Protein AF-A0A1X0A0J4-F1 (afdb_monomer_lite)

Structure (mmCIF, N/CA/C/O backbone):
data_AF-A0A1X0A0J4-F1
#
_entry.id   AF-A0A1X0A0J4-F1
#
loop_
_atom_site.group_PDB
_atom_site.id
_atom_site.type_symbol
_atom_site.label_atom_id
_atom_site.label_alt_id
_atom_site.label_comp_id
_atom_site.label_asym_id
_atom_site.label_entity_id
_atom_site.label_seq_id
_atom_site.pdbx_PDB_ins_code
_atom_site.Cartn_x
_atom_site.Cartn_y
_atom_site.Cartn_z
_atom_site.occupancy
_atom_site.B_iso_or_equiv
_atom_site.auth_seq_id
_atom_site.auth_comp_id
_atom_site.auth_asym_id
_atom_site.auth_atom_id
_atom_site.pdbx_PDB_model_num
ATOM 1 N N . MET A 1 1 ? 24.808 -9.851 -11.995 1.00 80.81 1 MET A N 1
ATOM 2 C CA . MET A 1 1 ? 23.330 -10.038 -12.099 1.00 80.81 1 MET A CA 1
ATOM 3 C C . MET A 1 1 ? 22.758 -9.306 -13.304 1.00 80.81 1 MET A C 1
ATOM 5 O O . MET A 1 1 ? 21.825 -9.821 -13.899 1.00 80.81 1 MET A O 1
ATOM 9 N N . PHE A 1 2 ? 23.322 -8.157 -13.684 1.00 93.00 2 PHE A N 1
ATOM 10 C CA . PHE A 1 2 ? 22.849 -7.354 -14.816 1.00 93.00 2 PHE A CA 1
ATOM 11 C C . PHE A 1 2 ? 23.923 -7.132 -15.893 1.00 93.00 2 PHE A C 1
ATOM 13 O O . PHE A 1 2 ? 23.719 -6.362 -16.818 1.00 93.00 2 PHE A O 1
ATOM 20 N N . ASP A 1 3 ? 25.058 -7.826 -15.787 1.00 90.62 3 ASP A N 1
ATOM 21 C CA . ASP A 1 3 ? 26.279 -7.579 -16.570 1.00 90.62 3 ASP A CA 1
ATOM 22 C C . ASP A 1 3 ? 26.133 -7.879 -18.076 1.00 90.62 3 ASP A C 1
ATOM 24 O O . ASP A 1 3 ? 27.017 -7.553 -18.860 1.00 90.62 3 ASP A O 1
ATOM 28 N N . ALA A 1 4 ? 25.024 -8.510 -18.475 1.00 93.19 4 ALA A N 1
ATOM 29 C CA . ALA A 1 4 ? 24.694 -8.848 -19.858 1.00 93.19 4 ALA A CA 1
ATOM 30 C C . ALA A 1 4 ? 23.537 -8.012 -20.443 1.00 93.19 4 ALA A C 1
ATOM 32 O O . ALA A 1 4 ? 23.147 -8.254 -21.582 1.00 93.19 4 ALA A O 1
ATOM 33 N N . LEU A 1 5 ? 22.961 -7.080 -19.676 1.00 94.31 5 LEU A N 1
ATOM 34 C CA . LEU A 1 5 ? 21.852 -6.238 -20.131 1.00 94.31 5 LEU A CA 1
ATOM 35 C C . LEU A 1 5 ? 22.370 -4.984 -20.833 1.00 94.31 5 LEU A C 1
ATOM 37 O O . LEU A 1 5 ? 23.366 -4.400 -20.405 1.00 94.31 5 LEU A O 1
ATOM 41 N N . ALA A 1 6 ? 21.674 -4.549 -21.884 1.00 97.00 6 ALA A N 1
ATOM 42 C CA . ALA A 1 6 ? 21.899 -3.224 -22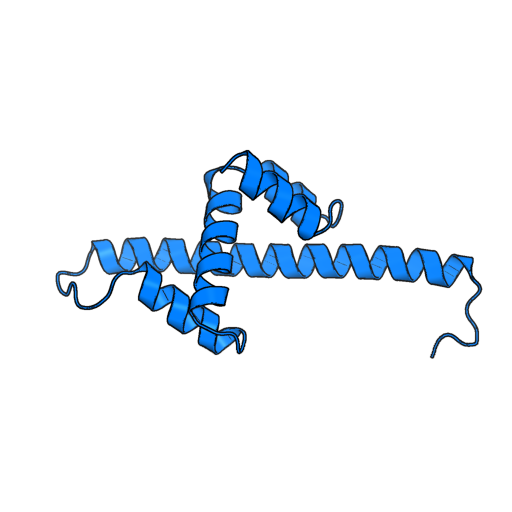.442 1.00 97.00 6 ALA A CA 1
ATOM 43 C C . ALA A 1 6 ? 21.279 -2.151 -21.531 1.00 97.00 6 ALA A C 1
ATOM 45 O O . ALA A 1 6 ? 20.344 -2.420 -20.776 1.00 97.00 6 ALA A O 1
ATOM 46 N N . ASP A 1 7 ? 21.740 -0.904 -21.654 1.00 97.00 7 ASP A N 1
ATOM 47 C CA . ASP A 1 7 ? 21.206 0.217 -20.868 1.00 97.00 7 ASP A CA 1
ATOM 48 C C . ASP A 1 7 ? 19.685 0.382 -21.030 1.00 97.00 7 ASP A C 1
ATOM 50 O O . ASP A 1 7 ? 18.993 0.701 -20.067 1.00 97.00 7 ASP A O 1
ATOM 54 N N . ALA A 1 8 ? 19.142 0.121 -22.225 1.00 97.19 8 ALA A N 1
ATOM 55 C CA . ALA A 1 8 ? 17.700 0.180 -22.466 1.00 97.19 8 ALA A CA 1
ATOM 56 C C . ALA A 1 8 ? 16.932 -0.874 -21.646 1.00 97.19 8 ALA A C 1
ATOM 58 O O . ALA A 1 8 ? 15.938 -0.541 -21.003 1.00 97.19 8 ALA A O 1
ATOM 59 N N . ASP A 1 9 ? 17.446 -2.107 -21.577 1.00 97.31 9 ASP A N 1
ATOM 60 C CA . ASP A 1 9 ? 16.837 -3.190 -20.795 1.00 97.31 9 ASP A CA 1
ATOM 61 C C . ASP A 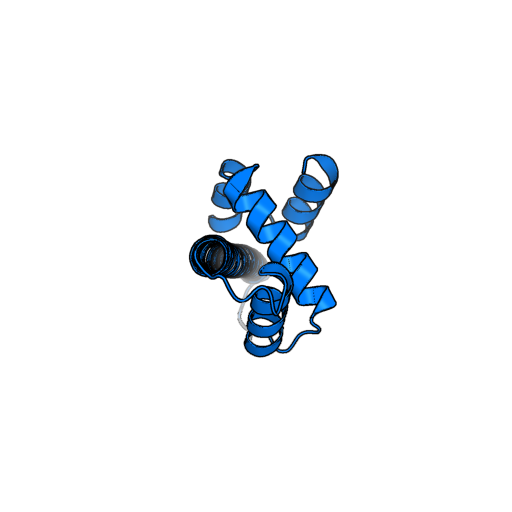1 9 ? 16.861 -2.875 -19.290 1.00 97.31 9 ASP A C 1
ATOM 63 O O . ASP A 1 9 ? 15.942 -3.231 -18.550 1.00 97.31 9 ASP A O 1
ATOM 67 N N . LEU A 1 10 ? 17.902 -2.173 -18.820 1.00 97.69 10 LEU A N 1
ATOM 68 C CA . LEU A 1 10 ? 17.983 -1.698 -17.436 1.00 97.69 10 LEU A CA 1
ATOM 69 C C . LEU A 1 10 ? 16.899 -0.661 -17.123 1.00 97.69 10 LEU A C 1
ATOM 71 O O . LEU A 1 10 ? 16.313 -0.699 -16.039 1.00 97.69 10 LEU A O 1
ATOM 75 N N . ILE A 1 11 ? 16.618 0.255 -18.051 1.00 97.88 11 ILE A N 1
ATOM 76 C CA . ILE A 1 11 ? 15.577 1.280 -17.886 1.00 97.88 11 ILE A CA 1
ATOM 77 C C . ILE A 1 11 ? 14.175 0.662 -17.902 1.00 97.88 11 ILE A C 1
ATOM 79 O O . ILE A 1 11 ? 13.328 1.034 -17.079 1.00 97.88 11 ILE A O 1
ATOM 83 N N . ASP A 1 12 ? 13.938 -0.309 -18.780 1.00 97.56 12 ASP A N 1
ATOM 84 C CA . ASP A 1 12 ? 12.670 -1.038 -18.826 1.00 97.56 12 ASP A CA 1
ATOM 85 C C . ASP A 1 12 ? 12.458 -1.841 -17.537 1.00 97.56 12 ASP A C 1
ATOM 87 O O . ASP A 1 12 ? 11.418 -1.708 -16.884 1.00 97.56 12 ASP A O 1
ATOM 91 N N . GLY A 1 13 ? 13.487 -2.565 -17.084 1.00 97.38 13 GLY A N 1
ATOM 92 C CA . GLY A 1 13 ? 13.456 -3.299 -15.820 1.00 97.38 13 GLY A CA 1
ATOM 93 C C . GLY A 1 13 ? 13.244 -2.397 -14.599 1.00 97.38 13 GLY A C 1
ATOM 94 O O . GLY A 1 13 ? 12.484 -2.749 -13.695 1.00 97.38 13 GLY A O 1
ATOM 95 N N . LEU A 1 14 ? 13.855 -1.207 -14.574 1.00 96.81 14 LEU A N 1
ATOM 96 C CA . LEU A 1 14 ? 13.620 -0.208 -13.526 1.00 96.81 14 LEU A CA 1
ATOM 97 C C . LEU A 1 14 ? 12.157 0.258 -13.515 1.00 96.81 14 LEU A C 1
ATOM 99 O O . LEU A 1 14 ? 11.550 0.381 -12.449 1.00 96.81 14 LEU A O 1
ATOM 103 N N . SER A 1 15 ? 11.584 0.491 -14.695 1.00 96.56 15 SER A N 1
ATOM 104 C CA . SER A 1 15 ? 10.190 0.914 -14.844 1.00 96.56 15 SER A CA 1
ATOM 105 C C . SER A 1 15 ? 9.215 -0.174 -14.385 1.00 96.56 15 SER A C 1
ATOM 107 O O . SER A 1 15 ? 8.254 0.122 -13.673 1.00 96.56 15 SER A O 1
ATOM 109 N N . ASP A 1 16 ? 9.474 -1.433 -14.740 1.00 97.38 16 ASP A N 1
ATOM 110 C CA . ASP A 1 16 ? 8.691 -2.584 -14.281 1.00 97.38 16 ASP A CA 1
ATOM 111 C C . ASP A 1 16 ? 8.775 -2.771 -12.767 1.00 97.38 16 ASP A C 1
ATOM 113 O O . ASP A 1 16 ? 7.746 -2.922 -12.101 1.00 97.38 16 ASP A O 1
ATOM 117 N N . ALA A 1 17 ? 9.984 -2.700 -12.204 1.00 97.44 17 ALA A N 1
ATOM 118 C CA . ALA A 1 17 ? 10.193 -2.803 -10.765 1.00 97.44 17 ALA A CA 1
ATOM 119 C C . ALA A 1 17 ? 9.450 -1.692 -10.006 1.00 97.44 17 ALA A C 1
ATOM 121 O O . ALA A 1 17 ? 8.796 -1.970 -9.001 1.00 97.44 17 ALA A O 1
ATOM 122 N N . GLY A 1 18 ? 9.480 -0.455 -10.513 1.00 97.88 18 GLY A N 1
ATOM 123 C CA . GLY A 1 18 ? 8.749 0.670 -9.926 1.00 97.88 18 GLY A CA 1
ATOM 124 C C . GLY A 1 18 ? 7.230 0.472 -9.944 1.00 97.88 18 GLY A C 1
ATOM 125 O O . GLY A 1 18 ? 6.564 0.682 -8.927 1.00 97.88 18 GLY A O 1
ATOM 126 N N . ARG A 1 19 ? 6.668 -0.002 -11.066 1.00 97.94 19 ARG A N 1
ATOM 127 C CA . ARG A 1 19 ? 5.233 -0.332 -11.156 1.00 97.94 19 ARG A CA 1
ATOM 128 C C . ARG A 1 19 ? 4.846 -1.447 -10.187 1.00 97.94 19 ARG A C 1
ATOM 130 O O . ARG A 1 19 ? 3.817 -1.349 -9.517 1.00 97.94 19 ARG A O 1
ATOM 137 N N . ALA A 1 20 ? 5.674 -2.487 -10.093 1.00 98.19 20 ALA A N 1
ATOM 138 C CA . ALA A 1 20 ? 5.451 -3.607 -9.187 1.00 98.19 20 ALA A CA 1
ATOM 139 C C . ALA A 1 20 ? 5.514 -3.174 -7.711 1.00 98.19 20 ALA A C 1
ATOM 141 O O . ALA A 1 20 ? 4.663 -3.580 -6.918 1.00 98.19 20 ALA A O 1
ATOM 142 N N . GLU A 1 21 ? 6.468 -2.314 -7.342 1.00 98.44 21 GLU A N 1
ATOM 143 C CA . GLU A 1 21 ? 6.562 -1.738 -5.997 1.00 98.44 21 GLU A CA 1
ATOM 144 C C . GLU A 1 21 ? 5.305 -0.928 -5.653 1.00 98.44 21 GLU A C 1
ATOM 146 O O . GLU A 1 21 ? 4.693 -1.142 -4.601 1.00 98.44 21 GLU A O 1
ATOM 151 N N . ALA A 1 22 ? 4.877 -0.038 -6.552 1.00 98.25 22 ALA A N 1
ATOM 152 C CA . ALA A 1 22 ? 3.671 0.762 -6.372 1.00 98.25 22 ALA A CA 1
ATOM 153 C C . ALA A 1 22 ? 2.425 -0.120 -6.175 1.00 98.25 22 ALA A C 1
ATOM 155 O O . ALA A 1 22 ? 1.699 0.051 -5.191 1.00 98.25 22 ALA A O 1
ATOM 156 N N . ALA A 1 23 ? 2.229 -1.130 -7.028 1.00 98.25 23 ALA A N 1
ATOM 157 C CA . ALA A 1 23 ? 1.125 -2.079 -6.909 1.00 98.25 23 ALA A CA 1
ATOM 158 C C . ALA A 1 23 ? 1.167 -2.872 -5.587 1.00 98.25 23 ALA A C 1
ATOM 160 O O . ALA A 1 23 ? 0.135 -3.066 -4.934 1.00 98.25 23 ALA A O 1
ATOM 161 N N . ALA A 1 24 ? 2.355 -3.292 -5.141 1.00 98.50 24 ALA A N 1
ATOM 162 C CA . ALA A 1 24 ? 2.528 -3.995 -3.872 1.00 98.50 24 ALA A CA 1
ATOM 163 C C . ALA A 1 24 ? 2.180 -3.106 -2.666 1.00 98.50 24 ALA A C 1
ATOM 165 O O . ALA A 1 24 ? 1.492 -3.549 -1.740 1.00 98.50 24 ALA A O 1
ATOM 166 N N . ILE A 1 25 ? 2.596 -1.836 -2.680 1.00 98.56 25 ILE A N 1
ATOM 167 C CA . ILE A 1 25 ? 2.244 -0.871 -1.632 1.00 98.56 25 ILE A CA 1
ATOM 168 C C . ILE A 1 25 ? 0.740 -0.580 -1.648 1.00 98.56 25 ILE A C 1
ATOM 170 O O . ILE A 1 25 ? 0.122 -0.562 -0.582 1.00 98.56 25 ILE A O 1
ATOM 174 N N . ALA A 1 26 ? 0.138 -0.395 -2.825 1.00 98.56 26 ALA A N 1
ATOM 175 C CA . ALA A 1 26 ? -1.298 -0.179 -2.971 1.00 98.56 26 ALA A CA 1
ATOM 176 C C . ALA A 1 26 ? -2.097 -1.345 -2.374 1.00 98.56 26 ALA A C 1
ATOM 178 O O . ALA A 1 26 ? -2.986 -1.133 -1.549 1.00 98.56 26 ALA A O 1
ATOM 179 N N . ARG A 1 27 ? -1.713 -2.585 -2.703 1.00 98.56 27 ARG A N 1
ATOM 180 C CA . ARG A 1 27 ? -2.314 -3.797 -2.133 1.00 98.56 27 ARG A CA 1
ATOM 181 C C . ARG A 1 27 ? -2.178 -3.837 -0.612 1.00 98.56 27 ARG A C 1
ATOM 183 O O . ARG A 1 27 ? -3.145 -4.148 0.078 1.00 98.56 27 ARG A O 1
ATOM 190 N N . ARG A 1 28 ? -1.001 -3.502 -0.077 1.00 98.56 28 ARG A N 1
ATOM 191 C CA . ARG A 1 28 ? -0.770 -3.439 1.373 1.00 98.56 28 ARG A CA 1
ATOM 192 C C . ARG A 1 28 ? -1.682 -2.414 2.050 1.00 98.56 28 ARG A C 1
ATOM 194 O O . ARG A 1 28 ? -2.255 -2.724 3.089 1.00 98.56 28 ARG A O 1
ATOM 201 N N . LEU A 1 29 ? -1.840 -1.218 1.480 1.00 98.50 29 LEU A N 1
ATOM 202 C CA . LEU A 1 29 ? -2.745 -0.198 2.023 1.00 98.50 29 LEU A CA 1
ATOM 203 C C . LEU A 1 29 ? -4.215 -0.620 1.923 1.00 98.50 29 LEU A C 1
ATOM 205 O O . LEU A 1 29 ? -4.961 -0.388 2.866 1.00 98.50 29 LEU A O 1
ATOM 209 N N . ALA A 1 30 ? -4.621 -1.295 0.846 1.00 98.62 30 ALA A N 1
ATOM 210 C CA . ALA A 1 30 ? -5.972 -1.842 0.725 1.00 98.62 30 ALA A CA 1
ATOM 211 C C . ALA A 1 30 ? -6.269 -2.896 1.808 1.00 98.62 30 ALA A C 1
ATOM 213 O O . ALA A 1 30 ? -7.334 -2.860 2.417 1.00 98.62 30 ALA A O 1
ATOM 214 N N . LEU A 1 31 ? -5.312 -3.784 2.108 1.00 98.69 31 LEU A N 1
ATOM 215 C CA . LEU A 1 31 ? -5.436 -4.760 3.200 1.00 98.69 31 LEU A CA 1
ATOM 216 C C . LEU A 1 31 ? -5.568 -4.084 4.571 1.00 98.69 31 LEU A C 1
ATOM 218 O O . LEU A 1 31 ? -6.406 -4.490 5.371 1.00 98.69 31 LEU A O 1
ATOM 222 N N . ILE A 1 32 ? -4.770 -3.042 4.831 1.00 98.56 32 ILE A N 1
ATOM 223 C CA . ILE A 1 32 ? -4.872 -2.250 6.067 1.00 98.56 32 ILE A CA 1
ATOM 224 C C . ILE A 1 32 ? -6.245 -1.579 6.156 1.00 98.56 32 ILE A C 1
ATOM 226 O O . ILE A 1 32 ? -6.873 -1.623 7.207 1.00 98.56 32 ILE A O 1
ATOM 230 N N . GLY A 1 33 ? -6.723 -0.990 5.057 1.00 97.81 33 GLY A N 1
ATOM 231 C CA . GLY A 1 33 ? -8.036 -0.353 5.000 1.00 97.81 33 GLY A CA 1
ATOM 232 C C . GLY A 1 33 ? -9.174 -1.341 5.252 1.00 97.81 33 GLY A C 1
ATOM 233 O O . GLY A 1 33 ? -10.105 -1.026 5.981 1.00 97.81 33 GLY A O 1
ATOM 234 N N . GLU A 1 34 ? -9.106 -2.551 4.709 1.00 97.88 34 GLU A N 1
ATOM 235 C CA . GLU A 1 34 ? -10.123 -3.571 4.980 1.00 97.88 34 GLU A CA 1
ATOM 236 C C . GLU A 1 34 ? -10.099 -4.037 6.446 1.00 97.88 34 GLU A C 1
ATOM 238 O O . GLU A 1 34 ? -11.156 -4.164 7.062 1.00 97.88 34 GLU A O 1
ATOM 243 N N . LEU A 1 35 ? -8.910 -4.256 7.026 1.00 97.06 35 LEU A N 1
ATOM 244 C CA . LEU A 1 35 ? -8.763 -4.634 8.437 1.00 97.06 35 LEU A CA 1
ATOM 245 C C . LEU A 1 35 ? -9.352 -3.568 9.368 1.00 97.06 35 LEU A C 1
ATOM 247 O O . LEU A 1 35 ? -10.143 -3.882 10.253 1.00 97.06 35 LEU A O 1
ATOM 251 N N . ASP A 1 36 ? -8.997 -2.311 9.122 1.00 96.25 36 ASP A N 1
ATOM 252 C CA . ASP A 1 36 ? -9.484 -1.154 9.862 1.00 96.25 36 ASP A CA 1
ATOM 253 C C . ASP A 1 36 ? -11.018 -1.047 9.823 1.00 96.25 36 ASP A C 1
ATOM 255 O O . ASP A 1 36 ? -11.655 -0.943 10.867 1.00 96.25 36 ASP A O 1
ATOM 259 N N . ALA A 1 37 ? -11.628 -1.197 8.641 1.00 94.69 37 ALA A N 1
ATOM 260 C CA . ALA A 1 37 ? -13.085 -1.155 8.490 1.00 94.69 37 ALA A CA 1
ATOM 261 C C . ALA A 1 37 ? -13.805 -2.311 9.207 1.00 94.69 37 ALA A C 1
ATOM 263 O O . ALA A 1 37 ? -14.951 -2.157 9.633 1.00 94.69 37 ALA A O 1
ATOM 264 N N . ARG A 1 38 ? -13.174 -3.489 9.314 1.00 93.75 38 ARG A N 1
ATOM 265 C CA . ARG A 1 38 ? -13.725 -4.622 10.077 1.00 93.75 38 ARG A CA 1
ATOM 266 C C . ARG A 1 38 ? -13.663 -4.355 11.574 1.00 93.75 38 ARG A C 1
ATOM 268 O O . ARG A 1 38 ? -14.691 -4.459 12.230 1.00 93.75 38 ARG A O 1
ATOM 275 N N . ARG A 1 39 ? -12.504 -3.925 12.080 1.00 90.81 39 ARG A N 1
ATOM 276 C CA . ARG A 1 39 ? -12.307 -3.606 13.503 1.00 90.81 39 ARG A CA 1
ATOM 277 C C . ARG A 1 39 ? -13.234 -2.489 13.974 1.00 90.81 39 ARG A C 1
ATOM 279 O O . ARG A 1 39 ? -13.790 -2.595 15.061 1.00 90.81 39 ARG A O 1
ATOM 286 N N . GLU A 1 40 ? -13.463 -1.465 13.149 1.00 88.31 40 GLU A N 1
ATOM 287 C CA . GLU A 1 40 ? -14.440 -0.411 13.451 1.00 88.31 40 GLU A CA 1
ATOM 288 C C . GLU A 1 40 ? -15.859 -0.963 13.654 1.00 88.31 40 GLU A C 1
ATOM 290 O O . GLU A 1 40 ? -16.536 -0.547 14.591 1.00 88.31 40 GLU A O 1
ATOM 295 N N . ARG A 1 41 ? -16.306 -1.916 12.822 1.00 88.50 41 ARG A N 1
ATOM 296 C CA . ARG A 1 41 ? -17.625 -2.555 12.976 1.00 88.50 41 ARG A CA 1
ATOM 297 C C . ARG A 1 41 ? -17.678 -3.473 14.192 1.00 88.50 41 ARG A C 1
ATOM 299 O O . ARG A 1 41 ? -18.573 -3.324 15.016 1.00 88.50 41 ARG A O 1
ATOM 306 N N . ASP A 1 42 ? -16.704 -4.370 14.319 1.00 85.50 42 ASP A N 1
ATOM 307 C CA . ASP A 1 42 ? -16.665 -5.368 15.391 1.00 85.50 42 ASP A CA 1
ATOM 308 C C . ASP A 1 42 ? -16.655 -4.694 16.773 1.00 85.50 42 ASP A C 1
ATOM 310 O O . ASP A 1 42 ? -17.338 -5.133 17.697 1.00 85.50 42 ASP A O 1
ATOM 314 N N . LEU A 1 43 ? -15.914 -3.589 16.913 1.00 78.94 43 LEU A N 1
ATOM 315 C CA . LEU A 1 43 ? -15.797 -2.876 18.182 1.00 78.94 43 LEU A CA 1
ATOM 316 C C . LEU A 1 43 ? -16.970 -1.932 18.453 1.00 78.94 43 LEU A C 1
ATOM 318 O O . LEU A 1 43 ? -17.328 -1.765 19.621 1.00 78.94 43 LEU A O 1
ATOM 322 N N . ALA A 1 44 ? -17.615 -1.377 17.419 1.00 78.38 44 ALA A N 1
ATOM 323 C CA . ALA A 1 44 ? -18.850 -0.604 17.584 1.00 78.38 44 ALA A CA 1
ATOM 324 C C . ALA A 1 44 ? -19.979 -1.430 18.227 1.00 78.38 44 ALA A C 1
ATOM 326 O O . ALA A 1 44 ? -20.836 -0.875 18.914 1.00 78.38 44 ALA A O 1
ATOM 327 N N . GLU A 1 45 ? -19.962 -2.752 18.043 1.00 72.75 45 GLU A N 1
ATOM 328 C CA . GLU A 1 45 ? -20.944 -3.684 18.605 1.00 72.75 45 GLU A CA 1
ATOM 329 C C . GLU A 1 45 ? -20.576 -4.191 20.016 1.00 72.75 45 GLU A C 1
ATOM 331 O O . GLU A 1 45 ? -21.377 -4.870 20.663 1.00 72.75 45 GLU A O 1
ATOM 336 N N . THR A 1 46 ? -19.393 -3.845 20.543 1.00 68.31 46 THR A N 1
ATOM 337 C CA . THR A 1 46 ? -18.929 -4.313 21.860 1.00 68.31 46 THR A CA 1
ATOM 338 C C . THR A 1 46 ? -19.076 -3.275 22.975 1.00 68.31 46 THR A C 1
ATOM 340 O O . THR A 1 46 ? -18.756 -2.102 22.832 1.00 68.31 46 THR A O 1
ATOM 343 N N . ILE A 1 47 ? -19.508 -3.736 24.155 1.00 63.94 47 ILE A N 1
ATOM 344 C CA . ILE A 1 47 ? -19.718 -2.908 25.363 1.00 63.94 47 ILE A CA 1
ATOM 345 C C . ILE A 1 47 ? -18.387 -2.668 26.123 1.00 63.94 47 ILE A C 1
ATOM 347 O O . ILE A 1 47 ? -18.312 -1.882 27.068 1.00 63.94 47 ILE A O 1
ATOM 351 N N . PHE A 1 48 ? -17.303 -3.342 25.725 1.00 57.66 48 PHE A N 1
ATOM 352 C CA . PHE A 1 48 ? -16.001 -3.277 26.389 1.00 57.66 48 PHE A CA 1
ATOM 353 C C . PHE A 1 48 ? -15.081 -2.261 25.698 1.00 57.66 48 PHE A C 1
ATOM 355 O O . PHE A 1 48 ? -14.246 -2.630 24.882 1.00 57.66 48 PHE A O 1
ATOM 362 N N . TRP A 1 49 ? -15.187 -0.983 26.075 1.00 56.88 49 TRP A N 1
ATOM 363 C CA . TRP A 1 49 ? -14.406 0.136 25.511 1.00 56.88 49 TRP A CA 1
ATOM 364 C C . TRP A 1 49 ? -12.888 0.105 25.824 1.00 56.88 49 TRP A C 1
ATOM 366 O O . TRP A 1 49 ? -12.246 1.136 25.947 1.00 56.88 49 TRP A O 1
ATOM 376 N N . ARG A 1 50 ? -12.244 -1.046 26.035 1.00 61.06 50 ARG A N 1
ATOM 377 C CA . ARG A 1 50 ? -10.917 -1.056 26.684 1.00 61.06 50 ARG A CA 1
ATOM 378 C C . ARG A 1 50 ? -9.785 -0.446 25.841 1.00 61.06 50 ARG A C 1
ATOM 380 O O . ARG A 1 50 ? -8.745 -0.109 26.405 1.00 61.06 50 ARG A O 1
ATOM 387 N N . THR A 1 51 ? -9.940 -0.319 24.524 1.00 67.19 51 THR A N 1
ATOM 388 C CA . THR A 1 51 ? -8.949 0.285 23.616 1.00 67.19 51 THR A CA 1
ATOM 389 C C . THR A 1 51 ? -9.660 0.895 22.404 1.00 67.19 51 THR A C 1
ATOM 391 O O . THR A 1 51 ? -10.653 0.346 21.937 1.00 67.19 51 THR A O 1
ATOM 394 N N . ASP A 1 52 ? -9.173 2.043 21.925 1.00 82.44 52 ASP A N 1
ATOM 395 C CA . ASP A 1 52 ? -9.634 2.666 20.678 1.00 82.44 52 ASP A CA 1
ATOM 396 C C . ASP A 1 52 ? -9.423 1.688 19.501 1.00 82.44 52 ASP A C 1
ATOM 398 O O . ASP A 1 52 ? -8.300 1.190 19.357 1.00 82.44 52 ASP A O 1
ATOM 402 N N . PRO A 1 53 ? -10.440 1.407 18.657 1.00 84.94 53 PRO A N 1
ATOM 403 C CA . PRO A 1 53 ? -10.293 0.573 17.461 1.00 84.94 53 PRO A CA 1
ATOM 404 C C . PRO A 1 53 ? -9.054 0.895 16.626 1.00 84.94 53 PRO A C 1
ATOM 406 O O . PRO A 1 53 ? -8.385 -0.006 16.118 1.00 84.94 53 PRO A O 1
ATOM 409 N N . PHE A 1 54 ? -8.704 2.178 16.530 1.00 90.19 54 PHE A N 1
ATOM 410 C CA . PHE A 1 54 ? -7.519 2.614 15.806 1.00 90.19 54 PHE A CA 1
ATOM 411 C C . PHE A 1 54 ? -6.215 2.091 16.429 1.00 90.19 54 PHE A C 1
ATOM 413 O O . PHE A 1 54 ? -5.315 1.656 15.710 1.00 90.19 54 PHE A O 1
ATOM 420 N N . GLU A 1 55 ? -6.102 2.098 17.758 1.00 91.81 55 GLU A N 1
ATOM 421 C CA . GLU A 1 55 ? -4.912 1.625 18.474 1.00 91.81 55 GLU A CA 1
ATOM 422 C C . GLU A 1 55 ? -4.741 0.105 18.382 1.00 91.81 55 GLU A C 1
ATOM 424 O O . GLU A 1 55 ? -3.609 -0.384 18.295 1.00 91.81 55 GLU A O 1
ATOM 429 N N . GLU A 1 56 ? -5.846 -0.647 18.347 1.00 92.38 56 GLU A N 1
ATOM 430 C CA . GLU A 1 56 ? -5.819 -2.093 18.097 1.00 92.38 56 GLU A CA 1
ATOM 431 C C . GLU A 1 56 ? -5.255 -2.387 16.702 1.00 92.38 56 GLU A C 1
ATOM 433 O O . GLU A 1 56 ? -4.246 -3.086 16.576 1.00 92.38 56 GLU A O 1
ATOM 438 N N . VAL A 1 57 ? -5.814 -1.761 15.661 1.00 95.38 57 VAL A N 1
ATOM 439 C CA . VAL A 1 57 ? -5.328 -1.916 14.280 1.00 95.38 57 VAL A CA 1
ATOM 440 C C . VAL A 1 57 ? -3.870 -1.454 14.163 1.00 95.38 57 VAL A C 1
ATOM 442 O O . VAL A 1 57 ? -3.057 -2.108 13.507 1.00 95.38 57 VAL A O 1
ATOM 445 N N . ALA A 1 58 ? -3.489 -0.352 14.818 1.00 97.31 58 ALA A N 1
ATOM 446 C CA . ALA A 1 58 ? -2.115 0.146 14.800 1.00 97.31 58 ALA A CA 1
ATOM 447 C C . ALA A 1 58 ? -1.128 -0.851 15.421 1.00 97.31 58 ALA A C 1
ATOM 449 O O . ALA A 1 58 ? -0.012 -0.992 14.912 1.00 97.31 58 ALA A O 1
ATOM 450 N N . ALA A 1 59 ? -1.521 -1.565 16.479 1.00 96.62 59 ALA A N 1
ATOM 451 C CA . ALA A 1 59 ? -0.717 -2.630 17.070 1.00 96.62 59 ALA A CA 1
ATOM 452 C C . ALA A 1 59 ? -0.582 -3.839 16.128 1.00 96.62 59 ALA A C 1
ATOM 454 O O . ALA A 1 59 ? 0.529 -4.336 15.936 1.00 96.62 59 ALA A O 1
ATOM 455 N N . GLU A 1 60 ? -1.675 -4.269 15.494 1.00 96.88 60 GLU A N 1
ATOM 456 C CA . GLU A 1 60 ? -1.684 -5.392 14.546 1.00 96.88 60 GLU A CA 1
ATOM 457 C C . GLU A 1 60 ? -0.820 -5.105 13.311 1.00 96.88 60 GLU A C 1
ATOM 459 O O . GLU A 1 60 ? 0.048 -5.900 12.945 1.00 96.88 60 GLU A O 1
ATOM 464 N N . VAL A 1 61 ? -0.987 -3.926 12.706 1.00 98.38 61 VAL A N 1
ATOM 465 C CA . VAL A 1 61 ? -0.205 -3.483 11.542 1.00 98.38 61 VAL A CA 1
ATOM 466 C C . VAL A 1 61 ? 1.268 -3.277 11.908 1.00 98.38 61 VAL A C 1
ATOM 468 O O . VAL A 1 61 ? 2.154 -3.619 11.123 1.00 98.38 61 VAL A O 1
ATOM 471 N N . SER A 1 62 ? 1.549 -2.739 13.099 1.00 98.44 62 SER A N 1
ATOM 472 C CA . SER A 1 62 ? 2.911 -2.590 13.627 1.00 98.44 62 SER A CA 1
ATOM 473 C C . SER A 1 62 ? 3.623 -3.939 13.723 1.00 98.44 62 SER A C 1
ATOM 475 O O . SER A 1 62 ? 4.743 -4.064 13.222 1.00 98.44 62 SER A O 1
ATOM 477 N N . ALA A 1 63 ? 2.959 -4.948 14.294 1.00 98.56 63 ALA A N 1
ATOM 478 C CA . ALA A 1 63 ? 3.493 -6.299 14.410 1.00 98.56 63 ALA A CA 1
ATOM 479 C C . ALA A 1 63 ? 3.680 -6.965 13.036 1.00 98.56 63 ALA A C 1
ATOM 481 O O . ALA A 1 63 ? 4.740 -7.526 12.770 1.00 98.56 63 ALA A O 1
ATOM 482 N N . ALA A 1 64 ? 2.694 -6.849 12.140 1.00 98.31 64 ALA A N 1
ATOM 483 C CA . ALA A 1 64 ? 2.734 -7.471 10.817 1.00 98.31 64 ALA A CA 1
ATOM 484 C C . ALA A 1 64 ? 3.834 -6.904 9.901 1.00 98.31 64 ALA A C 1
ATOM 486 O O . ALA A 1 64 ? 4.384 -7.630 9.076 1.00 98.31 64 ALA A O 1
ATOM 487 N N . LEU A 1 65 ? 4.151 -5.610 10.025 1.00 98.00 65 LEU A N 1
ATOM 488 C CA . LEU A 1 65 ? 5.129 -4.928 9.167 1.00 98.00 65 LEU A CA 1
ATOM 489 C C . LEU A 1 65 ? 6.485 -4.679 9.845 1.00 98.00 65 LEU A C 1
ATOM 491 O O . LEU A 1 65 ? 7.358 -4.081 9.220 1.00 98.00 65 LEU A O 1
ATOM 495 N N . ALA A 1 66 ? 6.659 -5.093 11.105 1.00 98.31 66 ALA A N 1
ATOM 496 C CA . ALA A 1 66 ? 7.846 -4.807 11.918 1.00 98.31 66 ALA A CA 1
ATOM 497 C C . ALA A 1 66 ? 8.213 -3.303 11.958 1.00 98.31 66 ALA A C 1
ATOM 499 O O . ALA A 1 66 ? 9.375 -2.913 11.832 1.00 98.31 66 ALA A O 1
ATOM 500 N N . ILE A 1 67 ? 7.209 -2.437 12.134 1.00 98.38 67 ILE A N 1
ATOM 501 C CA . ILE A 1 67 ? 7.369 -0.974 12.251 1.00 98.38 67 ILE A CA 1
ATOM 502 C C . ILE A 1 67 ? 6.820 -0.468 13.583 1.00 98.38 67 ILE A C 1
ATOM 504 O O . ILE A 1 67 ? 6.054 -1.161 14.241 1.00 98.38 67 ILE A O 1
ATOM 508 N N . SER A 1 68 ? 7.155 0.761 13.986 1.00 98.44 68 SER A N 1
ATOM 509 C CA . SER A 1 68 ? 6.561 1.365 15.187 1.00 98.44 68 SER A CA 1
ATOM 510 C C . SER A 1 68 ? 5.057 1.627 15.022 1.00 98.44 68 SER A C 1
ATOM 512 O O . SER A 1 68 ? 4.588 1.904 13.915 1.00 98.44 68 SER A O 1
ATOM 514 N N . ARG A 1 69 ? 4.307 1.631 16.134 1.00 97.06 69 ARG A N 1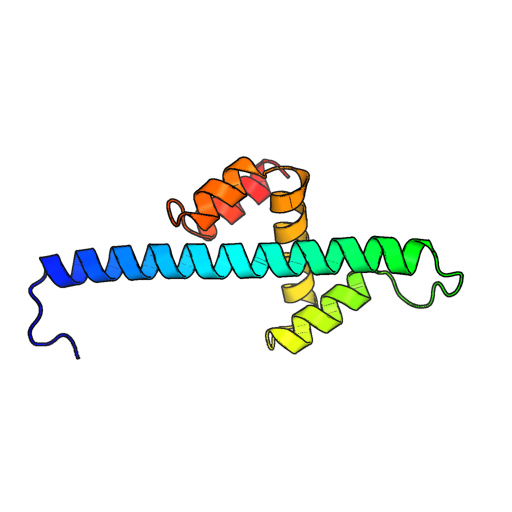
ATOM 515 C CA . ARG A 1 69 ? 2.863 1.946 16.135 1.00 97.06 69 ARG A CA 1
ATOM 516 C C . ARG A 1 69 ? 2.548 3.308 15.522 1.00 97.06 69 ARG A C 1
ATOM 518 O O . ARG A 1 69 ? 1.628 3.410 14.726 1.00 97.06 69 ARG A O 1
ATOM 525 N N . ALA A 1 70 ? 3.367 4.328 15.787 1.00 96.88 70 ALA A N 1
ATOM 526 C CA . ALA A 1 70 ? 3.202 5.645 15.165 1.00 96.88 70 ALA A CA 1
ATOM 527 C C . ALA A 1 70 ? 3.296 5.582 13.627 1.00 96.88 70 ALA A C 1
ATOM 529 O O . ALA A 1 70 ? 2.511 6.213 12.919 1.00 96.88 70 ALA A O 1
ATOM 530 N N . ARG A 1 71 ? 4.227 4.781 13.085 1.00 98.12 71 ARG A N 1
ATOM 531 C CA . ARG A 1 71 ? 4.332 4.572 11.632 1.00 98.12 71 ARG A CA 1
ATOM 532 C C . ARG A 1 71 ? 3.149 3.771 11.094 1.00 98.12 71 ARG A C 1
ATOM 534 O O . ARG A 1 71 ? 2.670 4.097 10.011 1.00 98.12 71 ARG A O 1
ATOM 541 N N . ALA A 1 72 ? 2.676 2.770 11.836 1.00 98.38 72 ALA A N 1
ATOM 542 C CA . ALA A 1 72 ? 1.474 2.015 11.493 1.00 98.38 72 ALA A CA 1
ATOM 543 C C . ALA A 1 72 ? 0.230 2.917 11.449 1.00 98.38 72 ALA A C 1
ATOM 545 O O . ALA A 1 72 ? -0.495 2.885 10.459 1.00 98.38 72 ALA A O 1
ATOM 546 N N . GLY A 1 73 ? 0.057 3.808 12.428 1.00 97.88 73 GLY A N 1
ATOM 547 C CA . GLY A 1 73 ? -1.017 4.803 12.447 1.00 97.88 73 GLY A CA 1
ATOM 548 C C . GLY A 1 73 ? -1.034 5.681 11.194 1.00 97.88 73 GLY A C 1
ATOM 549 O O . GLY A 1 73 ? -2.077 5.856 10.568 1.00 97.88 73 GLY A O 1
ATOM 550 N N . GLY A 1 74 ? 0.134 6.146 10.738 1.00 97.00 74 GLY A N 1
ATOM 551 C CA . GLY A 1 74 ? 0.238 6.863 9.463 1.00 97.00 74 GLY A CA 1
ATOM 552 C C . GLY A 1 74 ? -0.169 6.016 8.247 1.00 97.00 74 GLY A C 1
ATOM 553 O O . GLY A 1 74 ? -0.791 6.529 7.320 1.00 97.00 74 GLY A O 1
ATOM 554 N N . GLN A 1 75 ? 0.136 4.711 8.243 1.00 97.81 75 GLN A N 1
ATOM 555 C CA . GLN A 1 75 ? -0.325 3.805 7.182 1.00 97.81 75 GLN A CA 1
ATOM 556 C C . GLN A 1 75 ? -1.846 3.620 7.197 1.00 97.81 75 GLN A C 1
ATOM 558 O O . GLN A 1 75 ? -2.447 3.614 6.126 1.00 97.81 75 GLN A O 1
ATOM 563 N N . ILE A 1 76 ? -2.463 3.516 8.377 1.00 98.06 76 ILE A N 1
ATOM 564 C CA . ILE A 1 76 ? -3.922 3.411 8.524 1.00 98.06 76 ILE A CA 1
ATOM 565 C C . ILE A 1 76 ? -4.598 4.676 7.993 1.00 98.06 76 ILE A C 1
ATOM 567 O O . ILE A 1 76 ? -5.527 4.583 7.197 1.00 98.06 76 ILE A O 1
ATOM 571 N N . GLN A 1 77 ? -4.087 5.862 8.335 1.00 97.12 77 GLN A N 1
ATOM 572 C CA . GLN A 1 77 ? -4.626 7.126 7.817 1.00 97.12 77 GLN A CA 1
ATOM 573 C C . GLN A 1 77 ? -4.567 7.199 6.284 1.00 97.12 77 GLN A C 1
ATOM 575 O O . GLN A 1 77 ? -5.545 7.585 5.645 1.00 97.12 77 GLN A O 1
ATOM 580 N N . TYR A 1 78 ? -3.451 6.784 5.673 1.00 97.88 78 TYR A N 1
ATOM 581 C CA . TYR A 1 78 ? -3.343 6.726 4.212 1.00 97.88 78 TYR A CA 1
ATOM 582 C C . TYR A 1 78 ? -4.287 5.688 3.596 1.00 97.88 78 TYR A C 1
ATOM 584 O O . TYR A 1 78 ? -4.892 5.959 2.560 1.00 97.88 78 TYR A O 1
ATOM 592 N N . ALA A 1 79 ? -4.441 4.528 4.236 1.00 98.00 79 ALA A N 1
ATOM 593 C CA . ALA A 1 79 ? -5.372 3.495 3.801 1.00 98.00 79 ALA A CA 1
ATOM 594 C C . ALA A 1 79 ? -6.827 3.991 3.825 1.00 98.00 79 ALA A C 1
ATOM 596 O O . ALA A 1 79 ? -7.520 3.855 2.819 1.00 98.00 79 ALA A O 1
ATOM 597 N N . ARG A 1 80 ? -7.259 4.643 4.914 1.00 97.38 80 ARG A N 1
ATOM 598 C CA . ARG A 1 80 ? -8.585 5.278 5.025 1.00 97.38 80 ARG A CA 1
ATOM 599 C C . ARG A 1 80 ? -8.797 6.338 3.948 1.00 97.38 80 ARG A C 1
ATOM 601 O O . ARG A 1 80 ? -9.801 6.311 3.248 1.00 97.38 80 ARG A O 1
ATOM 608 N N . ALA A 1 81 ? -7.829 7.237 3.750 1.00 98.00 81 ALA A N 1
ATOM 609 C CA . ALA A 1 81 ? -7.938 8.288 2.737 1.00 98.00 81 ALA A CA 1
ATOM 610 C C . ALA A 1 81 ? -8.128 7.718 1.320 1.00 98.00 81 ALA A C 1
ATOM 612 O O . ALA A 1 81 ? -8.976 8.199 0.568 1.00 98.00 81 ALA A O 1
ATOM 613 N N . LEU A 1 82 ? -7.372 6.677 0.961 1.00 98.00 82 LEU A N 1
ATOM 614 C CA . LEU A 1 82 ? -7.495 6.006 -0.335 1.00 98.00 82 LEU A CA 1
ATOM 615 C C . LEU A 1 82 ? -8.806 5.226 -0.482 1.00 98.00 82 LEU A C 1
ATOM 617 O O . LEU A 1 82 ? -9.408 5.274 -1.551 1.00 98.00 82 LEU A O 1
ATOM 621 N N . ARG A 1 83 ? -9.245 4.535 0.575 1.00 96.69 83 ARG A N 1
ATOM 622 C CA . ARG A 1 83 ? -10.486 3.747 0.603 1.00 96.69 83 ARG A CA 1
ATOM 623 C C . ARG A 1 83 ? -11.724 4.639 0.494 1.00 96.69 83 ARG A C 1
ATOM 625 O O . ARG A 1 83 ? -12.583 4.388 -0.342 1.00 96.69 83 ARG A O 1
ATOM 632 N N . ASP A 1 84 ? -11.783 5.686 1.313 1.00 96.31 84 ASP A N 1
ATOM 633 C CA . ASP A 1 84 ? -13.022 6.426 1.568 1.00 96.31 84 ASP A CA 1
ATOM 634 C C . ASP A 1 84 ? -13.144 7.699 0.725 1.00 96.31 84 ASP A C 1
ATOM 636 O O . ASP A 1 84 ? -14.242 8.070 0.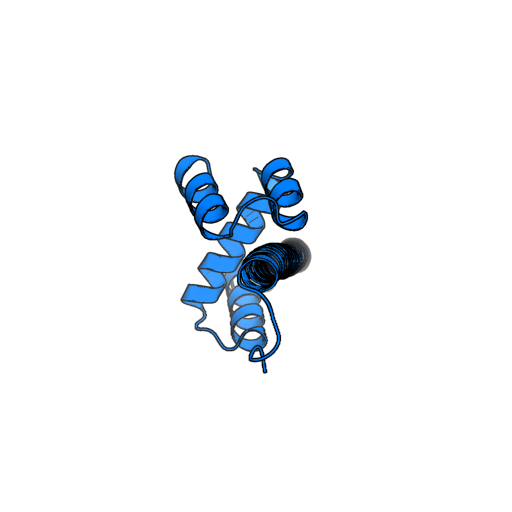316 1.00 96.31 84 ASP A O 1
ATOM 640 N N . LYS A 1 85 ? -12.025 8.392 0.468 1.00 96.94 85 LYS A N 1
ATOM 641 C CA . LYS A 1 85 ? -12.033 9.716 -0.182 1.00 96.94 85 LYS A CA 1
ATOM 642 C C . LYS A 1 85 ? -11.459 9.706 -1.593 1.00 96.94 85 LYS A C 1
ATOM 644 O O . LYS A 1 85 ? -11.894 10.487 -2.434 1.00 96.94 85 LYS A O 1
ATOM 649 N N . LEU A 1 86 ? -10.466 8.857 -1.858 1.00 97.88 86 LEU A N 1
ATOM 650 C CA . LEU A 1 86 ? -9.674 8.893 -3.091 1.00 97.88 86 LEU A CA 1
ATOM 651 C C . LEU A 1 86 ? -9.608 7.532 -3.819 1.00 97.88 86 LEU A C 1
ATOM 653 O O . LEU A 1 86 ? -8.516 7.121 -4.229 1.00 97.88 86 LEU A O 1
ATOM 657 N N . PRO A 1 87 ? -10.739 6.837 -4.060 1.00 97.50 87 PRO A N 1
ATOM 658 C CA . PRO A 1 87 ? -10.724 5.498 -4.657 1.00 97.50 87 PRO A CA 1
ATOM 659 C C . PRO A 1 87 ? -10.154 5.482 -6.084 1.00 97.50 87 PRO A C 1
ATOM 661 O O . PRO A 1 87 ? -9.499 4.521 -6.483 1.00 97.50 87 PRO A O 1
ATOM 664 N N . LEU A 1 88 ? -10.327 6.568 -6.848 1.00 98.12 88 LEU A N 1
ATOM 665 C CA . LEU A 1 88 ? -9.737 6.691 -8.187 1.00 98.12 88 LEU A CA 1
ATOM 666 C C . LEU A 1 88 ? -8.206 6.793 -8.132 1.00 98.12 88 LEU A C 1
ATOM 668 O O . LEU A 1 88 ? -7.518 6.192 -8.952 1.00 98.12 88 LEU A O 1
ATOM 672 N N . VAL A 1 89 ? -7.660 7.494 -7.133 1.00 98.19 89 VAL A N 1
ATOM 673 C CA . VAL A 1 89 ? -6.205 7.556 -6.910 1.00 98.19 89 VAL A CA 1
ATOM 674 C C . VAL A 1 89 ? -5.687 6.186 -6.485 1.00 98.19 89 VAL A C 1
ATOM 676 O O . VAL A 1 89 ? -4.644 5.754 -6.969 1.00 98.19 89 VAL A O 1
ATOM 679 N N . ALA A 1 90 ? -6.432 5.473 -5.634 1.00 98.06 90 ALA A N 1
ATOM 680 C CA . ALA A 1 90 ? -6.094 4.112 -5.232 1.00 98.06 90 ALA A CA 1
ATOM 681 C C . ALA A 1 90 ? -6.020 3.158 -6.437 1.00 98.06 90 ALA A C 1
ATOM 683 O O . ALA A 1 90 ? -5.083 2.368 -6.526 1.00 98.06 90 ALA A O 1
ATOM 684 N N . ALA A 1 91 ? -6.952 3.269 -7.391 1.00 98.19 91 ALA A N 1
ATOM 685 C CA . ALA A 1 91 ? -6.959 2.459 -8.609 1.00 98.19 91 ALA A CA 1
ATOM 686 C C . ALA A 1 91 ? -5.746 2.744 -9.513 1.00 98.19 91 ALA A C 1
ATOM 688 O O . ALA A 1 91 ? -5.067 1.813 -9.947 1.00 98.19 91 ALA A O 1
ATOM 689 N N . VAL A 1 92 ? -5.426 4.021 -9.749 1.00 98.31 92 VAL A N 1
ATOM 690 C CA . VAL A 1 92 ? -4.245 4.428 -10.536 1.00 98.31 92 VAL A CA 1
ATOM 691 C C . VAL A 1 92 ? -2.949 3.974 -9.856 1.00 98.31 92 VAL A C 1
ATOM 693 O O . VAL A 1 92 ? -2.027 3.500 -10.520 1.00 98.31 92 VAL A O 1
ATOM 696 N N . PHE A 1 93 ? -2.890 4.061 -8.526 1.00 98.38 93 PHE A N 1
ATOM 697 C CA . PHE A 1 93 ? -1.752 3.585 -7.748 1.00 98.38 93 PHE A CA 1
ATOM 698 C C . PHE A 1 93 ? -1.591 2.062 -7.815 1.00 98.38 93 PHE A C 1
ATOM 700 O O . PHE A 1 93 ? -0.486 1.569 -8.025 1.00 98.38 93 PHE A O 1
ATOM 707 N N . ALA A 1 94 ? -2.689 1.310 -7.707 1.00 98.00 94 ALA A N 1
ATOM 708 C CA . ALA A 1 94 ? -2.681 -0.147 -7.829 1.00 98.00 94 ALA A CA 1
ATOM 709 C C . ALA A 1 94 ? -2.261 -0.629 -9.226 1.00 98.00 94 ALA A C 1
ATOM 711 O O . ALA A 1 94 ? -1.653 -1.689 -9.342 1.00 98.00 94 ALA A O 1
ATOM 712 N N . ALA A 1 95 ? -2.528 0.163 -10.269 1.00 97.44 95 ALA A N 1
ATOM 713 C CA . ALA A 1 95 ? -2.033 -0.083 -11.623 1.00 97.44 95 ALA A CA 1
ATOM 714 C C . ALA A 1 95 ? -0.531 0.234 -11.799 1.00 97.44 95 ALA A C 1
ATOM 716 O O . ALA A 1 95 ? 0.024 0.004 -12.872 1.00 97.44 95 ALA A O 1
ATOM 717 N N . GLY A 1 96 ? 0.131 0.787 -10.776 1.00 97.19 96 GLY A N 1
ATOM 718 C CA . GLY A 1 96 ? 1.540 1.174 -10.815 1.00 97.19 96 GLY A CA 1
ATOM 719 C C . GLY A 1 96 ? 1.825 2.455 -11.603 1.00 97.19 96 GLY A C 1
ATOM 720 O O . GLY A 1 96 ? 2.982 2.779 -11.842 1.00 97.19 96 GLY A O 1
ATOM 721 N N . ALA A 1 97 ? 0.796 3.201 -12.012 1.00 97.62 97 ALA A N 1
ATOM 722 C CA . ALA A 1 97 ? 0.962 4.377 -12.870 1.00 97.62 97 ALA A CA 1
ATOM 723 C C . ALA A 1 97 ? 1.523 5.610 -12.134 1.00 97.62 97 ALA A C 1
ATOM 725 O O . ALA A 1 97 ? 2.008 6.539 -12.775 1.00 97.62 97 ALA A O 1
ATOM 726 N N . ILE A 1 98 ? 1.455 5.629 -10.800 1.00 97.62 98 ILE A N 1
ATOM 727 C CA . ILE A 1 98 ? 2.021 6.679 -9.945 1.00 97.62 98 ILE A CA 1
ATOM 728 C C . ILE A 1 98 ? 2.781 6.048 -8.783 1.00 97.62 98 ILE A C 1
ATOM 730 O O . ILE A 1 98 ? 2.397 4.989 -8.289 1.00 97.62 98 ILE A O 1
ATOM 734 N N . ASP A 1 99 ? 3.839 6.705 -8.316 1.00 96.50 99 ASP A N 1
ATOM 735 C CA . ASP A 1 99 ? 4.606 6.225 -7.173 1.00 96.50 99 ASP A CA 1
ATOM 736 C C . ASP A 1 99 ? 3.966 6.633 -5.832 1.00 96.50 99 ASP A C 1
ATOM 738 O O . ASP A 1 99 ? 3.137 7.545 -5.724 1.00 96.50 99 ASP A O 1
ATOM 742 N N . TYR A 1 100 ? 4.390 5.969 -4.758 1.00 96.69 100 TYR A N 1
ATOM 743 C CA . TYR A 1 100 ? 3.844 6.191 -3.420 1.00 96.69 100 TYR A CA 1
ATOM 744 C C . TYR A 1 100 ? 4.064 7.623 -2.886 1.00 96.69 100 TYR A C 1
ATOM 746 O O . TYR A 1 100 ? 3.264 8.112 -2.084 1.00 96.69 100 TYR A O 1
ATOM 754 N N . ARG A 1 101 ? 5.111 8.344 -3.310 1.00 96.56 101 ARG A N 1
ATOM 755 C CA . ARG A 1 101 ? 5.345 9.738 -2.890 1.00 96.56 101 ARG A CA 1
ATOM 756 C C . ARG A 1 101 ? 4.342 10.689 -3.534 1.00 96.56 101 ARG A C 1
ATOM 758 O O . ARG A 1 101 ? 3.880 11.606 -2.847 1.00 96.56 101 ARG A O 1
ATOM 765 N N . VAL A 1 102 ? 3.970 10.461 -4.795 1.00 97.75 102 VAL A N 1
ATOM 766 C CA . VAL A 1 102 ? 2.880 11.199 -5.454 1.00 97.75 102 VAL A CA 1
ATOM 767 C C . VAL A 1 102 ? 1.571 10.959 -4.710 1.00 97.75 102 VAL A C 1
ATOM 769 O O . VAL A 1 102 ? 0.910 11.921 -4.322 1.00 97.75 102 V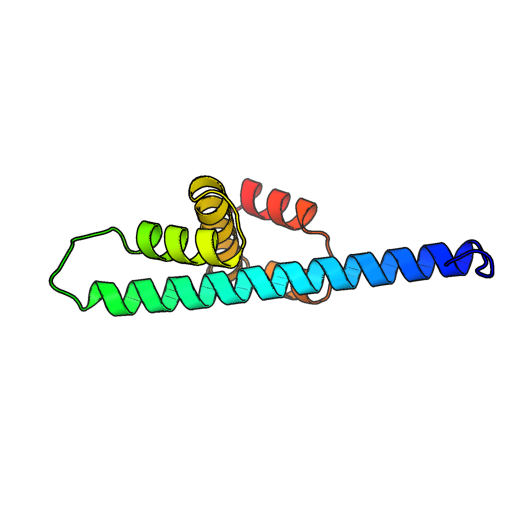AL A O 1
ATOM 772 N N . VAL A 1 103 ? 1.249 9.704 -4.385 1.00 97.88 103 VAL A N 1
ATOM 773 C CA . VAL A 1 103 ? 0.051 9.364 -3.597 1.00 97.88 103 VAL A CA 1
ATOM 774 C C . VAL A 1 103 ? 0.030 10.090 -2.251 1.00 97.88 103 VAL A C 1
ATOM 776 O O . VAL A 1 103 ? -0.963 10.731 -1.909 1.00 97.88 103 VAL A O 1
ATOM 779 N N . ARG A 1 104 ? 1.136 10.060 -1.496 1.00 97.19 104 ARG A N 1
ATOM 780 C CA . ARG A 1 104 ? 1.242 10.783 -0.217 1.00 97.19 104 ARG A CA 1
ATOM 781 C C . ARG A 1 104 ? 1.049 12.284 -0.382 1.00 97.19 104 ARG A C 1
ATOM 783 O O . ARG A 1 104 ? 0.414 12.905 0.466 1.00 97.19 104 ARG A O 1
ATOM 790 N N . THR A 1 105 ? 1.592 12.862 -1.450 1.00 98.19 105 THR A N 1
ATOM 791 C CA . THR A 1 105 ? 1.414 14.284 -1.762 1.00 98.19 105 THR A CA 1
ATOM 792 C C . THR A 1 105 ? -0.053 14.607 -2.001 1.00 98.19 105 THR A C 1
ATOM 794 O O . THR A 1 105 ? -0.551 15.550 -1.393 1.00 98.19 105 THR A O 1
ATOM 797 N N . ILE A 1 106 ? -0.753 13.805 -2.808 1.00 97.75 106 ILE A N 1
ATOM 798 C CA . ILE A 1 106 ? -2.187 13.979 -3.064 1.00 97.75 106 ILE A CA 1
ATOM 799 C C . ILE A 1 106 ? -2.959 13.915 -1.745 1.00 97.75 106 ILE A C 1
ATOM 801 O O . ILE A 1 106 ? -3.600 14.895 -1.383 1.00 97.75 106 ILE A O 1
ATOM 805 N N . ILE A 1 107 ? -2.801 12.831 -0.974 1.00 97.06 107 ILE A N 1
ATOM 806 C CA . ILE A 1 107 ? -3.478 12.658 0.322 1.00 97.06 107 ILE A CA 1
ATOM 807 C C . ILE A 1 107 ? -3.230 13.865 1.234 1.00 97.06 107 ILE A C 1
ATOM 809 O O . ILE A 1 107 ? -4.166 14.424 1.784 1.00 97.06 107 ILE A O 1
ATOM 813 N N . THR A 1 108 ? -1.986 14.332 1.351 1.00 95.38 108 THR A N 1
ATOM 814 C CA . THR A 1 108 ? -1.637 15.457 2.240 1.00 95.38 108 THR A CA 1
ATOM 815 C C . THR A 1 108 ? -2.274 16.783 1.804 1.00 95.38 108 THR A C 1
ATOM 817 O O . THR A 1 108 ? -2.399 17.702 2.609 1.00 95.38 108 THR A O 1
ATOM 820 N N . ARG A 1 109 ? -2.641 16.920 0.526 1.00 95.31 109 ARG A N 1
ATOM 821 C CA . ARG A 1 109 ? -3.215 18.149 -0.038 1.00 95.31 109 ARG A CA 1
ATOM 822 C C . ARG A 1 109 ? -4.733 18.103 -0.181 1.00 95.31 109 ARG A C 1
ATOM 824 O O . ARG A 1 109 ? -5.315 19.151 -0.441 1.00 95.31 109 ARG A O 1
ATOM 831 N N . THR A 1 110 ? -5.360 16.936 -0.028 1.00 92.00 110 THR A N 1
ATOM 832 C CA . THR A 1 110 ? -6.797 16.759 -0.296 1.00 92.00 110 THR A CA 1
ATOM 833 C C . THR A 1 110 ? -7.571 15.980 0.770 1.00 92.00 110 THR A C 1
ATOM 835 O O . THR A 1 110 ? -8.796 15.949 0.683 1.00 92.00 110 THR A O 1
ATOM 838 N N . ALA A 1 111 ? -6.905 15.289 1.702 1.00 66.00 111 ALA A N 1
ATOM 839 C CA . ALA A 1 111 ? -7.566 14.461 2.718 1.00 66.00 111 ALA A CA 1
ATOM 840 C C . ALA A 1 111 ? -7.998 15.245 3.958 1.00 66.00 111 ALA A C 1
ATOM 842 O O . ALA A 1 111 ? -7.351 16.256 4.300 1.00 66.00 111 ALA A O 1
#

InterPro domains:
  IPR003870 Domain of unknown function DUF222 [PF02720] (18-110)

Sequence (111 aa):
MFDALADADLIDGLSDAGRAEAAAIARRLALIGELDARRERDLAETIFWRTDPFEEVAAEVSAALAISRARAGGQIQYARALRDKLPLVAAVFAAGAIDYRVVRTIITRTA

Foldseek 3Di:
DCVPPDPVVVVVVVLVVLLVVLLVLLVVLLVLLVQLVVLVVVVVPDPCPPDDSLQVSLVVQCVVVVHHSVVSSVSSLLSCCCVPPNVVLSVCSNSSVDGPVVSVVCSVVPD

Secondary structure (DSSP, 8-state):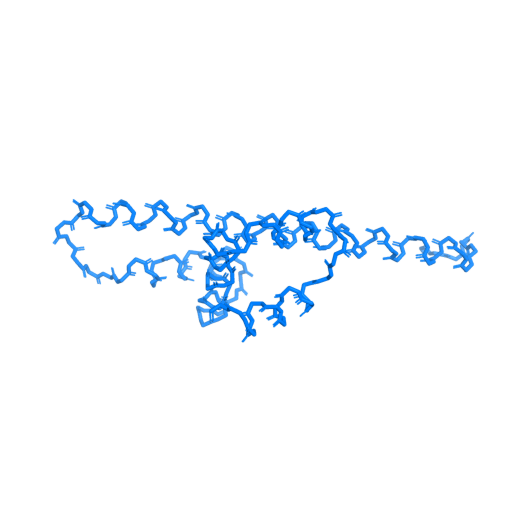
--TT--HHHHHHHHHHHHHHHHHHHHHHHHHHHHHHHHHHHHHHT-S--SS-HHHHHHHHHHHHHT--HHHHHHHHHHHHIIIII-HHHHHHHHTTSS-HHHHHHHHHHH-

Radius of gyration: 17.31 Å; chains: 1; bounding box: 47×28×49 Å

pLDDT: mean 93.69, std 9.25, range [56.88, 98.69]

Organism: NCBI:txid1927124